Protein AF-A0A5P2X8R6-F1 (afdb_monomer_lite)

Organism: Streptomyces spectabilis (NCBI:txid68270)

Secondary structure (DSSP, 8-state):
-----S--HHHHHHHHHHHHHHHHHHHHHTS-HHHHHHHHHHHHHHHHHHHHHHHHHTSPP------------S---SSS--S-TTHHHHHHHHHHHHHHHHHHHH---HHHHHHHHHHHHHHHHHHHHHHHHTS-----

InterPro domains:
  IPR009282 Protein of unknown function DUF937 [PF06078] (16-58)
  IPR009282 Protein of unknown function DUF937 [PF06078] (81-131)

Radius of gyration: 18.7 Å; chains: 1; bounding box: 55×25×48 Å

Foldseek 3Di:
DDPPPDQDLLNLLDVLCDPVNLCVLCVLQVHDSVLSSLLSSLLSVLVPVLVVVVVVVVPDDPDDDDDPDDPPDPDDDPDDDDDCVPVVVSCVVSLQVSLVSSCVVSVGDSVSSSVVVVSSVVSSVVSVVVVVVPDPPPDD

Structure (mmCIF, 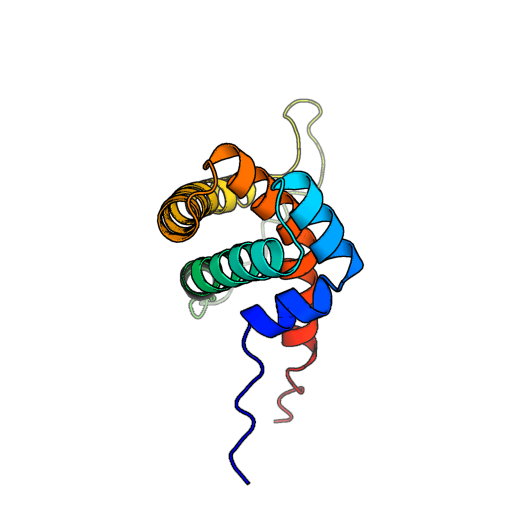N/CA/C/O backbone):
data_AF-A0A5P2X8R6-F1
#
_entry.id   AF-A0A5P2X8R6-F1
#
loop_
_atom_site.group_PDB
_atom_site.id
_atom_site.type_symbol
_atom_site.label_atom_id
_atom_site.label_alt_id
_atom_site.label_comp_id
_atom_site.label_asym_id
_atom_site.label_entity_id
_atom_site.label_seq_id
_atom_site.pdbx_PDB_ins_code
_atom_site.Cartn_x
_atom_site.Cartn_y
_atom_site.Cartn_z
_atom_site.occupancy
_atom_site.B_iso_or_equiv
_atom_site.auth_seq_id
_atom_site.auth_comp_id
_atom_site.auth_asym_id
_atom_site.auth_atom_id
_atom_site.pdbx_PDB_model_num
ATOM 1 N N . MET A 1 1 ? -17.698 -1.293 -28.930 1.00 37.09 1 MET A N 1
ATOM 2 C CA . MET A 1 1 ? -17.117 -1.912 -27.724 1.00 37.09 1 MET A CA 1
ATOM 3 C C . MET A 1 1 ? -15.879 -1.114 -27.382 1.00 37.09 1 MET A C 1
ATOM 5 O O . MET A 1 1 ? -15.005 -1.037 -28.230 1.00 37.09 1 MET A O 1
ATOM 9 N N . SER A 1 2 ? -15.868 -0.443 -26.236 1.00 36.34 2 SER A N 1
ATOM 10 C CA . SER A 1 2 ? -14.757 0.408 -25.802 1.00 36.34 2 SER A CA 1
ATOM 11 C C . SER A 1 2 ? -13.512 -0.434 -25.524 1.00 36.34 2 SER A C 1
ATOM 13 O O . SER A 1 2 ? -13.636 -1.483 -24.897 1.00 36.34 2 SER A O 1
ATOM 15 N N . ASP A 1 3 ? -12.351 0.028 -25.989 1.00 39.75 3 ASP A N 1
ATOM 16 C CA . ASP A 1 3 ? -11.029 -0.474 -25.616 1.00 39.75 3 ASP A CA 1
ATOM 17 C C . ASP A 1 3 ? -10.950 -0.721 -24.103 1.00 39.75 3 ASP A C 1
ATOM 19 O O . ASP A 1 3 ? -10.949 0.224 -23.306 1.00 39.75 3 ASP A O 1
ATOM 23 N N . THR A 1 4 ? -10.856 -1.988 -23.690 1.00 47.59 4 THR A N 1
ATOM 24 C CA . THR A 1 4 ? -10.338 -2.341 -22.365 1.00 47.59 4 THR A CA 1
ATOM 25 C C . THR A 1 4 ? -8.852 -2.013 -22.390 1.00 47.59 4 THR A C 1
ATOM 27 O O . THR A 1 4 ? -7.993 -2.815 -22.744 1.00 47.59 4 THR A O 1
ATOM 30 N N . SER A 1 5 ? -8.626 -0.732 -22.137 1.00 44.31 5 SER A N 1
ATOM 31 C CA . SER A 1 5 ? -7.373 -0.045 -21.891 1.00 44.31 5 SER A CA 1
ATOM 32 C C . SER A 1 5 ? -6.445 -0.921 -21.054 1.00 44.31 5 SER A C 1
ATOM 34 O O . SER A 1 5 ? -6.914 -1.579 -20.132 1.00 44.31 5 SER A O 1
ATOM 36 N N . SER A 1 6 ? -5.151 -0.920 -21.380 1.00 54.28 6 SER A N 1
ATOM 37 C CA . SER A 1 6 ? -4.068 -1.566 -20.630 1.00 54.28 6 SER A CA 1
ATOM 38 C C . SER A 1 6 ? -4.395 -1.708 -19.140 1.00 54.28 6 SER A C 1
ATOM 40 O O . SER A 1 6 ? -4.554 -0.682 -18.475 1.00 54.28 6 SER A O 1
ATOM 42 N N . GLU A 1 7 ? -4.505 -2.943 -18.633 1.00 67.00 7 GLU A N 1
ATOM 43 C CA . GLU A 1 7 ? -4.773 -3.214 -17.214 1.00 67.00 7 GLU A CA 1
ATOM 44 C C . GLU A 1 7 ? -3.889 -2.306 -16.348 1.00 67.00 7 GLU A C 1
ATOM 46 O O . GLU A 1 7 ? -2.663 -2.202 -16.539 1.00 67.00 7 GLU A O 1
ATOM 51 N N . SER A 1 8 ? -4.545 -1.535 -15.479 1.00 85.19 8 SER A N 1
AT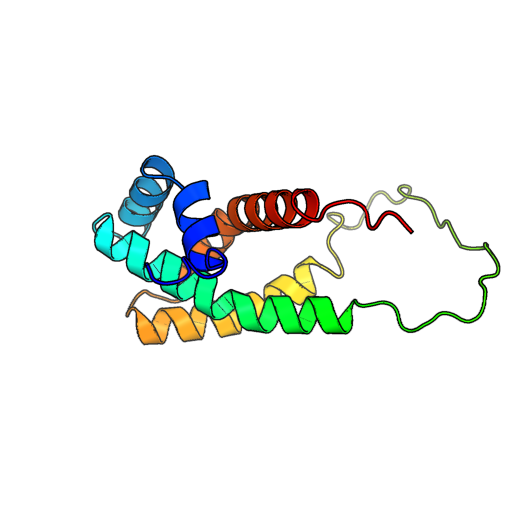OM 52 C CA . SER A 1 8 ? -3.856 -0.553 -14.656 1.00 85.19 8 SER A CA 1
ATOM 53 C C . SER A 1 8 ? -2.927 -1.285 -13.685 1.00 85.19 8 SER A C 1
ATOM 55 O O . SER A 1 8 ? -3.234 -2.378 -13.220 1.00 85.19 8 SER A O 1
ATOM 57 N N . PHE A 1 9 ? -1.778 -0.688 -13.361 1.00 88.12 9 PHE A N 1
ATOM 58 C CA . PHE A 1 9 ? -0.835 -1.295 -12.412 1.00 88.12 9 PHE A CA 1
ATOM 59 C C . PHE A 1 9 ? -1.488 -1.592 -11.050 1.00 88.12 9 PHE A C 1
ATOM 61 O O . PHE A 1 9 ? -1.137 -2.563 -10.393 1.00 88.12 9 PHE A O 1
ATOM 68 N N . GLU A 1 10 ? -2.453 -0.768 -10.641 1.00 91.44 10 GLU A N 1
ATOM 69 C CA . GLU A 1 10 ? -3.268 -0.990 -9.448 1.00 91.44 10 GLU A CA 1
ATOM 70 C C . GLU A 1 10 ? -4.095 -2.275 -9.539 1.00 91.44 10 GLU A C 1
ATOM 72 O O . GLU A 1 10 ? -4.100 -3.070 -8.603 1.00 91.44 10 GLU A O 1
ATOM 77 N N . GLU A 1 11 ? -4.760 -2.497 -10.668 1.00 92.00 11 GLU A N 1
ATOM 78 C CA . GLU A 1 11 ? -5.599 -3.672 -10.877 1.00 92.00 11 GLU A CA 1
ATOM 79 C C . GLU A 1 11 ? -4.768 -4.952 -10.951 1.00 92.00 11 GLU A C 1
ATOM 81 O O . GLU A 1 11 ? -5.111 -5.932 -10.297 1.00 92.00 11 GLU A O 1
ATOM 86 N N . ASP A 1 12 ? -3.612 -4.907 -11.623 1.00 92.75 12 ASP A N 1
ATOM 87 C CA . ASP A 1 12 ? -2.645 -6.009 -11.609 1.00 92.75 12 ASP A CA 1
ATOM 88 C C . ASP A 1 12 ? -2.225 -6.368 -10.167 1.00 92.75 12 ASP A C 1
ATOM 90 O O . ASP A 1 12 ? -2.130 -7.544 -9.820 1.00 92.75 12 ASP A O 1
ATOM 94 N N . VAL A 1 13 ? -1.990 -5.366 -9.307 1.00 93.75 13 VAL A N 1
ATOM 95 C CA . VAL A 1 13 ? -1.633 -5.578 -7.891 1.00 93.75 13 VAL A CA 1
ATOM 96 C C . VAL A 1 13 ? -2.792 -6.171 -7.098 1.00 93.75 13 VAL A C 1
ATOM 98 O O . VAL A 1 13 ? -2.567 -7.080 -6.302 1.00 93.75 13 VAL A O 1
ATOM 101 N N . LEU A 1 14 ? -4.021 -5.695 -7.303 1.00 95.06 14 LEU A N 1
ATOM 102 C CA . LEU A 1 14 ? -5.202 -6.235 -6.626 1.00 95.06 14 LEU A CA 1
ATOM 103 C C . LEU A 1 14 ? -5.484 -7.685 -7.039 1.00 95.06 14 LEU A C 1
ATOM 105 O O . LEU A 1 14 ? -5.812 -8.507 -6.186 1.00 95.06 14 LEU A O 1
ATOM 109 N N . VAL A 1 15 ? -5.318 -8.006 -8.324 1.00 94.88 15 VAL A N 1
ATOM 110 C CA . VAL A 1 15 ? -5.459 -9.371 -8.849 1.00 94.88 15 VAL A CA 1
ATOM 11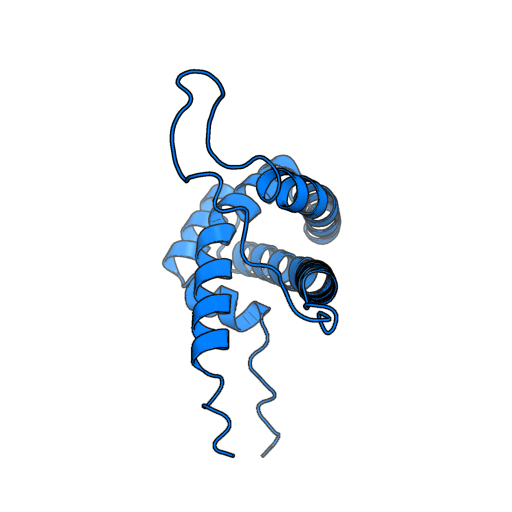1 C C . VAL A 1 15 ? -4.365 -10.284 -8.300 1.00 94.88 15 VAL A C 1
ATOM 113 O O . VAL A 1 15 ? -4.666 -11.403 -7.893 1.00 94.88 15 VAL A O 1
ATOM 116 N N . GLU A 1 16 ? -3.112 -9.821 -8.259 1.00 95.00 16 GLU A N 1
ATOM 117 C CA . GLU A 1 16 ? -1.995 -10.612 -7.729 1.00 95.00 16 GLU A CA 1
ATOM 118 C C . GLU A 1 16 ? -2.126 -10.874 -6.226 1.00 95.00 16 GLU A C 1
ATOM 120 O O . GLU A 1 16 ? -1.782 -11.957 -5.758 1.00 95.00 16 GLU A O 1
ATOM 125 N N . LEU A 1 17 ? -2.615 -9.887 -5.473 1.00 94.50 17 LEU A N 1
ATOM 126 C CA . LEU A 1 17 ? -2.833 -10.001 -4.034 1.00 94.50 17 LEU A CA 1
ATOM 127 C C . LEU A 1 17 ? -3.946 -11.009 -3.703 1.00 94.50 17 LEU A C 1
ATOM 129 O O . LEU A 1 17 ? -3.837 -11.747 -2.723 1.00 94.50 17 LEU A O 1
ATOM 133 N N . GLY A 1 18 ? -5.001 -11.031 -4.521 1.00 95.06 18 GLY A N 1
ATOM 134 C CA . GLY A 1 18 ? -6.152 -11.910 -4.345 1.00 95.06 18 GLY A CA 1
ATOM 135 C C . GLY A 1 18 ? -6.967 -11.630 -3.077 1.00 95.06 18 GLY A C 1
ATOM 136 O O . GLY A 1 18 ? -6.660 -10.744 -2.274 1.00 95.06 18 GLY A O 1
ATOM 137 N N . ASP A 1 19 ? -8.033 -12.408 -2.898 1.00 94.69 19 ASP A N 1
ATOM 138 C CA . ASP A 1 19 ? -8.973 -12.230 -1.784 1.00 94.69 19 ASP A CA 1
ATOM 139 C C . ASP A 1 19 ? -8.333 -12.560 -0.426 1.00 94.69 19 ASP A C 1
ATOM 141 O O . ASP A 1 19 ? -8.558 -11.847 0.552 1.00 94.69 19 ASP A O 1
ATOM 145 N N . ASP A 1 20 ? -7.470 -13.581 -0.375 1.00 95.25 20 ASP A N 1
ATOM 146 C CA . ASP A 1 20 ? -6.759 -13.980 0.845 1.00 95.25 20 ASP A CA 1
ATOM 147 C C . ASP A 1 20 ? -5.825 -12.866 1.344 1.00 95.25 20 ASP A C 1
ATOM 149 O O . ASP A 1 20 ? -5.851 -12.499 2.522 1.00 95.25 20 ASP A O 1
ATOM 153 N N . GLY A 1 21 ? -5.042 -12.267 0.438 1.00 94.56 21 GLY A N 1
ATOM 154 C CA . GLY A 1 21 ? -4.154 -11.156 0.774 1.00 94.56 21 GLY A CA 1
ATOM 155 C C . GLY A 1 21 ? -4.924 -9.892 1.165 1.00 94.56 21 GLY A C 1
ATOM 156 O O . GLY A 1 21 ? -4.537 -9.187 2.100 1.00 94.56 21 GLY A O 1
ATOM 157 N N . LEU A 1 22 ? -6.059 -9.620 0.511 1.00 96.69 22 LEU A N 1
ATOM 158 C CA . LEU A 1 22 ? -6.951 -8.525 0.904 1.00 96.69 22 LEU A CA 1
ATOM 159 C C . LEU A 1 22 ? -7.541 -8.739 2.303 1.00 96.69 22 LEU A C 1
ATOM 161 O O . LEU A 1 22 ? -7.617 -7.784 3.075 1.00 96.69 22 LEU A O 1
ATOM 165 N N . GLN A 1 23 ? -7.910 -9.970 2.661 1.00 96.69 23 GLN A N 1
ATOM 166 C CA . GLN A 1 23 ? -8.436 -10.303 3.985 1.00 96.69 23 GLN A CA 1
ATOM 167 C C . GLN A 1 23 ? -7.373 -10.172 5.089 1.00 96.69 23 GLN A C 1
ATOM 169 O O . GLN A 1 23 ? -7.672 -9.707 6.198 1.00 96.69 23 GLN A O 1
ATOM 174 N N . GLU A 1 24 ? -6.124 -10.539 4.803 1.00 95.75 24 GLU A N 1
ATOM 175 C CA . GLU A 1 24 ? -5.002 -10.334 5.724 1.00 95.75 24 GLU A CA 1
ATOM 176 C C . GLU A 1 24 ? -4.771 -8.839 5.986 1.00 95.75 24 GLU A C 1
ATOM 178 O O . GLU A 1 24 ? -4.696 -8.400 7.139 1.00 95.75 24 GLU A O 1
ATOM 183 N N . ILE A 1 25 ? -4.753 -8.031 4.923 1.00 95.88 25 ILE A N 1
ATOM 184 C CA . ILE A 1 25 ? -4.598 -6.577 5.029 1.00 95.88 25 ILE A CA 1
ATOM 185 C C . ILE A 1 25 ? -5.797 -5.944 5.747 1.00 95.88 25 ILE A C 1
ATOM 187 O O . ILE A 1 25 ? -5.602 -5.066 6.587 1.00 95.88 25 ILE A O 1
ATOM 191 N N . ALA A 1 26 ? -7.022 -6.408 5.492 1.00 95.75 26 ALA A N 1
ATOM 192 C CA . ALA A 1 26 ? -8.222 -5.959 6.201 1.00 95.75 26 ALA A CA 1
ATOM 193 C C . ALA A 1 26 ? -8.100 -6.187 7.714 1.00 95.75 26 ALA A C 1
ATOM 195 O O . ALA A 1 26 ? -8.330 -5.275 8.512 1.00 95.75 26 ALA A O 1
ATOM 196 N N . THR A 1 27 ? -7.625 -7.372 8.103 1.00 96.19 27 THR A N 1
ATOM 197 C CA . THR A 1 27 ? -7.375 -7.732 9.505 1.00 96.19 27 THR A CA 1
ATOM 198 C C . THR A 1 27 ? -6.308 -6.833 10.133 1.00 96.19 27 THR A C 1
ATOM 200 O O . THR A 1 27 ? -6.501 -6.327 11.238 1.00 96.19 27 THR A O 1
ATOM 203 N N . LEU A 1 28 ? -5.205 -6.578 9.421 1.00 94.06 28 LEU A N 1
ATOM 204 C CA . LEU A 1 28 ? -4.131 -5.687 9.872 1.00 94.06 28 LEU A CA 1
ATOM 205 C C . LEU A 1 28 ? -4.615 -4.241 10.071 1.00 94.06 28 LEU A C 1
ATOM 207 O O . LEU A 1 28 ? -4.198 -3.563 11.012 1.00 94.06 28 LEU A O 1
ATOM 211 N N . LEU A 1 29 ? -5.465 -3.764 9.165 1.00 92.44 29 LEU A N 1
ATOM 212 C CA . LEU A 1 29 ? -6.017 -2.413 9.175 1.00 92.44 29 LEU A CA 1
ATOM 213 C C . LEU A 1 29 ? -7.172 -2.244 10.172 1.00 92.44 29 LEU A C 1
ATOM 215 O O . LEU A 1 29 ? -7.509 -1.109 10.506 1.00 92.44 29 LEU A O 1
ATOM 219 N N . GLY A 1 30 ? -7.770 -3.341 10.647 1.00 93.62 30 GLY A N 1
ATOM 220 C CA . GLY A 1 30 ? -8.994 -3.306 11.448 1.00 93.62 30 GLY A CA 1
ATOM 221 C C . GLY A 1 30 ? -10.206 -2.824 10.644 1.00 93.62 30 GLY A C 1
ATOM 222 O O . GLY A 1 30 ? -11.040 -2.091 11.171 1.00 93.62 30 GLY A O 1
ATOM 223 N N . THR A 1 31 ? -10.274 -3.187 9.361 1.00 94.75 31 THR A N 1
ATOM 224 C CA . THR A 1 31 ? -11.328 -2.791 8.412 1.00 94.75 31 THR A CA 1
ATOM 225 C C . THR A 1 31 ? -11.865 -4.015 7.659 1.00 94.75 31 THR A C 1
ATOM 227 O O . THR A 1 31 ? -11.495 -5.145 7.975 1.00 94.75 31 THR A O 1
ATOM 230 N N . ASP A 1 32 ? -12.773 -3.812 6.708 1.00 95.31 32 ASP A N 1
ATOM 231 C CA . ASP A 1 32 ? -13.282 -4.859 5.822 1.00 95.31 32 ASP A CA 1
ATOM 232 C C . ASP A 1 32 ? -12.442 -4.973 4.535 1.00 95.31 32 ASP A C 1
ATOM 234 O O . ASP A 1 32 ? -11.484 -4.230 4.302 1.00 95.31 32 ASP A O 1
ATOM 238 N N . THR A 1 33 ? -12.770 -5.946 3.689 1.00 94.44 33 THR A N 1
ATOM 239 C CA . THR A 1 33 ? -12.067 -6.172 2.418 1.00 94.44 33 THR A CA 1
ATOM 240 C C . THR A 1 33 ? -12.177 -4.985 1.462 1.00 94.44 33 THR A C 1
ATOM 242 O O . THR A 1 33 ? -11.241 -4.732 0.704 1.00 94.44 33 THR A O 1
ATOM 245 N N . ASP A 1 34 ? -13.268 -4.218 1.522 1.00 95.12 34 ASP A N 1
ATOM 246 C CA . ASP A 1 34 ? -13.465 -3.028 0.690 1.00 95.12 34 ASP A CA 1
ATOM 247 C C . ASP A 1 34 ? -12.560 -1.873 1.147 1.00 95.12 34 ASP A C 1
ATOM 249 O O . ASP A 1 34 ? -11.900 -1.222 0.329 1.00 95.12 34 ASP A O 1
ATOM 253 N N . GLY A 1 35 ? -12.440 -1.666 2.460 1.00 92.06 35 GLY A N 1
ATOM 254 C CA . GLY A 1 35 ? -11.486 -0.740 3.063 1.00 92.06 35 GLY A CA 1
ATOM 255 C C . GLY A 1 35 ? -10.037 -1.121 2.753 1.00 92.06 35 GLY A C 1
ATOM 256 O O . GLY A 1 35 ? -9.242 -0.262 2.361 1.00 92.06 35 GLY A O 1
ATOM 257 N N . ALA A 1 36 ? -9.697 -2.410 2.840 1.00 95.75 36 ALA A N 1
ATOM 258 C CA . ALA A 1 36 ? -8.376 -2.915 2.467 1.00 95.75 36 ALA A CA 1
ATOM 259 C C . ALA A 1 36 ? -8.075 -2.689 0.982 1.00 95.75 36 ALA A C 1
ATOM 261 O O . ALA A 1 36 ? -7.015 -2.154 0.649 1.00 95.75 36 ALA A O 1
ATOM 262 N N . ARG A 1 37 ? -9.025 -3.012 0.095 1.00 95.38 37 ARG A N 1
ATOM 263 C CA . ARG A 1 37 ? -8.915 -2.775 -1.350 1.00 95.38 37 ARG A CA 1
ATOM 264 C C . ARG A 1 37 ? -8.679 -1.296 -1.653 1.00 95.38 37 ARG A C 1
ATOM 266 O O . ARG A 1 37 ? -7.800 -0.980 -2.449 1.00 95.38 37 ARG A O 1
ATOM 273 N N . SER A 1 38 ? -9.387 -0.391 -0.976 1.00 94.31 38 SER A N 1
ATOM 274 C CA . SER A 1 38 ? -9.199 1.059 -1.117 1.00 94.31 38 SER A CA 1
ATOM 275 C C . SER A 1 38 ? -7.791 1.521 -0.706 1.00 94.31 38 SER A C 1
ATOM 277 O O . SER A 1 38 ? -7.144 2.292 -1.424 1.00 94.31 38 SER A O 1
ATOM 279 N N . VAL A 1 39 ? -7.269 1.019 0.421 1.00 95.19 39 VAL A N 1
ATOM 280 C CA . VAL A 1 39 ? -5.913 1.347 0.898 1.00 95.19 39 VAL A CA 1
ATOM 281 C C . VAL A 1 39 ? -4.844 0.792 -0.042 1.00 95.19 39 VAL A C 1
ATOM 283 O O . VAL A 1 39 ? -3.912 1.522 -0.396 1.00 95.19 39 VAL A O 1
ATOM 286 N N . VAL A 1 40 ? -4.973 -0.465 -0.475 1.00 95.12 40 VAL A N 1
ATOM 287 C CA . VAL A 1 40 ? -4.037 -1.108 -1.411 1.00 95.12 40 VAL A CA 1
ATOM 288 C C . VAL A 1 40 ? -4.045 -0.386 -2.753 1.00 95.12 40 VAL A C 1
ATOM 290 O O . VAL A 1 40 ? -2.977 -0.020 -3.244 1.00 95.12 40 VAL A O 1
ATOM 293 N N . GLY A 1 41 ? -5.226 -0.091 -3.298 1.00 93.50 41 GLY A N 1
ATOM 294 C CA . GLY A 1 41 ? -5.366 0.619 -4.565 1.00 93.50 41 GLY A CA 1
ATOM 295 C C . GLY A 1 41 ? -4.751 2.017 -4.524 1.00 93.50 41 GLY A C 1
ATOM 296 O O . GLY A 1 41 ? -3.884 2.367 -5.329 1.00 93.50 41 GLY A O 1
ATOM 297 N N . THR A 1 42 ? -5.055 2.774 -3.464 1.00 93.56 42 THR A N 1
ATOM 298 C CA . THR A 1 42 ? -4.434 4.083 -3.211 1.00 93.56 42 THR A CA 1
ATOM 299 C C . THR A 1 42 ? -2.911 3.980 -3.091 1.00 93.56 42 THR A C 1
ATOM 301 O O . THR A 1 42 ? -2.192 4.856 -3.582 1.00 93.56 42 THR A O 1
ATOM 304 N N . THR A 1 43 ? -2.401 2.923 -2.455 1.00 91.25 43 THR A N 1
ATOM 305 C CA . THR A 1 43 ? -0.961 2.679 -2.294 1.00 91.25 43 THR A CA 1
ATOM 306 C C . THR A 1 43 ? -0.295 2.371 -3.633 1.00 91.25 43 THR A C 1
ATOM 308 O O . THR A 1 43 ? 0.687 3.027 -3.975 1.00 91.25 43 THR A O 1
ATOM 311 N N . ALA A 1 44 ? -0.850 1.453 -4.428 1.00 91.75 44 ALA A N 1
ATOM 312 C CA . ALA A 1 44 ? -0.335 1.086 -5.747 1.00 91.75 44 ALA A CA 1
ATOM 313 C C . ALA A 1 44 ? -0.354 2.275 -6.722 1.00 91.75 44 ALA A C 1
ATOM 315 O O . ALA A 1 44 ? 0.649 2.563 -7.378 1.00 91.75 44 ALA A O 1
ATOM 316 N N . SER A 1 45 ? -1.454 3.033 -6.747 1.00 90.31 45 SER A N 1
ATOM 317 C CA . SER A 1 45 ? -1.577 4.268 -7.524 1.00 90.31 45 SER A CA 1
ATOM 318 C C . SER A 1 45 ? -0.511 5.296 -7.123 1.00 90.31 45 SER A C 1
ATOM 320 O O . SER A 1 45 ? 0.188 5.843 -7.977 1.00 90.31 45 SER A O 1
ATOM 322 N N . THR A 1 46 ? -0.296 5.493 -5.818 1.00 90.12 46 THR A N 1
ATOM 323 C CA . THR A 1 46 ? 0.708 6.440 -5.300 1.00 90.12 46 THR A CA 1
ATOM 324 C C . THR A 1 46 ? 2.148 5.967 -5.548 1.00 90.12 46 THR A C 1
ATOM 326 O O . THR A 1 46 ? 3.030 6.803 -5.723 1.00 90.12 46 THR A O 1
ATOM 329 N N . LEU A 1 47 ? 2.397 4.653 -5.602 1.00 86.81 47 LEU A N 1
ATOM 330 C CA . LEU A 1 47 ? 3.701 4.068 -5.946 1.00 86.81 47 LEU A CA 1
ATOM 331 C C . LEU A 1 47 ? 4.011 4.126 -7.445 1.00 86.81 47 LEU A C 1
ATOM 333 O O . LEU A 1 47 ? 5.181 4.161 -7.817 1.00 86.81 47 LEU A O 1
ATOM 337 N N . SER A 1 48 ? 2.996 4.148 -8.309 1.00 84.38 48 SER A N 1
ATOM 338 C CA . SER A 1 48 ? 3.193 4.061 -9.760 1.00 84.38 48 SER A CA 1
ATOM 339 C C . SER A 1 48 ? 4.081 5.180 -10.323 1.00 84.38 48 SER A C 1
ATOM 341 O O . SER A 1 48 ? 4.986 4.902 -11.106 1.00 84.38 48 SER A O 1
ATOM 343 N N . ALA A 1 49 ? 3.876 6.424 -9.882 1.00 82.38 49 ALA A N 1
ATOM 344 C CA . ALA A 1 49 ? 4.662 7.579 -10.310 1.00 82.38 49 ALA A CA 1
ATOM 345 C C . ALA A 1 49 ? 6.137 7.520 -9.857 1.00 82.38 49 ALA A C 1
ATOM 347 O O . ALA A 1 49 ? 7.008 7.580 -10.725 1.00 82.38 49 ALA A O 1
ATOM 348 N N . PRO A 1 50 ? 6.465 7.347 -8.557 1.00 81.88 50 PRO A N 1
ATOM 349 C CA . PRO A 1 50 ? 7.861 7.265 -8.132 1.00 81.88 50 PRO A CA 1
ATOM 350 C C . PRO A 1 50 ? 8.578 6.027 -8.687 1.00 81.88 50 PRO A C 1
ATOM 352 O O . PRO A 1 50 ? 9.770 6.096 -8.958 1.00 81.88 50 PRO A O 1
ATOM 355 N N . LEU A 1 51 ? 7.877 4.910 -8.919 1.00 78.81 51 LEU A N 1
ATOM 356 C CA . LEU A 1 51 ? 8.469 3.744 -9.586 1.00 78.81 51 LEU A CA 1
ATOM 357 C C . LEU A 1 51 ? 8.831 4.033 -11.049 1.00 78.81 51 LEU A C 1
ATOM 359 O O . LEU A 1 51 ? 9.870 3.577 -11.516 1.00 78.81 51 LEU A O 1
ATOM 363 N N . GLN A 1 52 ? 8.003 4.791 -11.773 1.00 76.56 52 GLN A N 1
ATOM 364 C CA . GLN A 1 52 ? 8.312 5.221 -13.142 1.00 76.56 52 GLN A CA 1
ATOM 365 C C . GLN A 1 52 ? 9.480 6.210 -13.180 1.00 76.56 52 GLN A C 1
ATOM 367 O O . GLN A 1 52 ? 10.328 6.107 -14.062 1.00 76.56 52 GLN A O 1
ATOM 372 N N . GLU A 1 53 ? 9.544 7.136 -12.222 1.00 77.62 53 GLU A N 1
ATOM 373 C CA . GLU A 1 53 ? 10.650 8.090 -12.089 1.00 77.62 53 GLU A CA 1
ATOM 374 C C . GLU A 1 53 ? 11.975 7.372 -11.796 1.00 77.62 53 GLU A C 1
ATOM 376 O O . GLU A 1 53 ? 12.969 7.610 -12.479 1.00 77.62 53 GLU A O 1
ATOM 381 N N . GLU A 1 54 ? 11.974 6.419 -10.861 1.00 73.75 54 GLU A N 1
ATOM 382 C CA . GLU A 1 54 ? 13.138 5.577 -10.565 1.00 73.75 54 GLU A CA 1
ATOM 383 C C . GLU A 1 54 ? 13.534 4.696 -11.757 1.00 73.75 54 GLU A C 1
ATOM 385 O O . GLU A 1 54 ? 14.718 4.582 -12.071 1.00 73.75 54 GLU A O 1
ATOM 390 N N . ALA A 1 55 ? 12.569 4.107 -12.469 1.00 69.75 55 ALA A N 1
ATOM 391 C CA . ALA A 1 55 ? 12.847 3.328 -13.675 1.00 69.75 55 ALA A CA 1
ATOM 392 C C . ALA A 1 55 ? 13.443 4.194 -14.799 1.00 69.75 55 ALA A C 1
ATOM 394 O O . ALA A 1 55 ? 14.353 3.750 -15.498 1.00 69.75 55 ALA A O 1
ATOM 395 N N . ALA A 1 56 ? 12.972 5.435 -14.958 1.00 69.00 56 ALA A N 1
ATOM 396 C CA . ALA A 1 56 ? 13.520 6.391 -15.916 1.00 69.00 56 ALA A CA 1
ATOM 397 C C . ALA A 1 56 ? 14.927 6.869 -15.516 1.00 69.00 56 ALA A C 1
ATOM 399 O O . ALA A 1 56 ? 15.784 7.021 -16.382 1.00 69.00 56 ALA A O 1
ATOM 400 N N . ALA A 1 57 ? 15.190 7.049 -14.218 1.00 69.44 57 ALA A N 1
ATOM 401 C CA . ALA A 1 57 ? 16.515 7.384 -13.693 1.00 69.44 57 ALA A CA 1
ATOM 402 C C . ALA A 1 57 ? 17.525 6.229 -13.833 1.00 69.44 57 ALA A C 1
ATOM 404 O O . ALA A 1 57 ? 18.726 6.464 -13.949 1.00 69.44 57 ALA A O 1
ATOM 405 N N . GLN A 1 58 ? 17.039 4.985 -13.842 1.00 59.94 58 GLN A N 1
ATOM 406 C CA . GLN A 1 58 ? 17.834 3.768 -14.039 1.00 59.94 58 GLN A CA 1
ATOM 407 C C . GLN A 1 58 ? 17.935 3.336 -15.511 1.00 59.94 58 GLN A C 1
ATOM 409 O O . GLN A 1 58 ? 18.650 2.378 -15.815 1.00 59.94 58 GLN A O 1
ATOM 414 N N . ALA A 1 59 ? 17.254 4.024 -16.436 1.00 51.94 59 ALA A N 1
ATOM 415 C CA . ALA A 1 59 ? 17.412 3.777 -17.862 1.00 51.94 59 ALA A CA 1
ATOM 416 C C . ALA A 1 59 ? 18.864 4.101 -18.261 1.00 51.94 59 ALA A C 1
ATOM 418 O O . ALA A 1 59 ? 19.333 5.213 -18.002 1.00 51.94 59 ALA A O 1
ATOM 419 N N . PRO A 1 60 ? 19.607 3.155 -18.867 1.00 46.97 60 PRO A N 1
ATOM 420 C CA . PRO A 1 60 ? 20.992 3.405 -19.222 1.00 46.97 60 PRO A CA 1
ATOM 421 C C . PRO A 1 60 ? 21.048 4.565 -20.220 1.00 46.97 60 PRO A C 1
ATOM 423 O O . PRO A 1 60 ? 20.439 4.508 -21.290 1.00 46.97 60 PRO A O 1
ATOM 426 N N . ALA A 1 61 ? 21.806 5.614 -19.889 1.00 50.31 61 ALA A N 1
ATOM 427 C CA . ALA A 1 61 ? 22.323 6.514 -20.912 1.00 50.31 61 ALA A CA 1
ATOM 428 C C . ALA A 1 61 ? 23.056 5.660 -21.966 1.00 50.31 61 ALA A C 1
ATOM 430 O O . ALA A 1 61 ? 23.667 4.656 -21.584 1.00 50.31 61 ALA A O 1
ATOM 431 N N . PRO A 1 62 ? 23.015 6.006 -23.268 1.00 42.88 62 PRO A N 1
ATOM 432 C CA . PRO A 1 62 ? 23.807 5.293 -24.261 1.00 42.88 62 PRO A CA 1
ATOM 433 C C . PRO A 1 62 ? 25.272 5.333 -23.819 1.00 42.88 62 PRO A C 1
ATOM 435 O O . PRO A 1 62 ? 25.897 6.393 -23.791 1.00 42.88 62 PRO A O 1
ATOM 438 N N . ALA A 1 63 ? 25.787 4.183 -23.390 1.00 48.59 63 ALA A N 1
ATOM 439 C CA . ALA A 1 63 ? 27.167 4.047 -22.975 1.00 48.59 63 ALA A CA 1
ATOM 440 C C . ALA A 1 63 ? 28.060 4.198 -24.216 1.00 48.59 63 ALA A C 1
ATOM 442 O O . ALA A 1 63 ? 27.832 3.488 -25.198 1.00 48.59 63 ALA A O 1
ATOM 443 N N . PRO A 1 64 ? 29.082 5.068 -24.209 1.00 47.38 64 PRO A N 1
ATOM 444 C CA . PRO A 1 64 ? 30.277 4.783 -24.985 1.00 47.38 64 PRO A CA 1
ATOM 445 C C . PRO A 1 64 ? 30.990 3.573 -24.346 1.00 47.38 64 PRO A C 1
ATOM 447 O O . PRO A 1 64 ? 30.965 3.410 -23.126 1.00 47.38 64 PRO A O 1
ATOM 450 N N . ASP A 1 65 ? 31.548 2.707 -25.191 1.00 43.50 65 ASP A N 1
ATOM 451 C CA . ASP A 1 65 ? 32.045 1.347 -24.919 1.00 43.50 65 ASP A CA 1
ATOM 452 C C . ASP A 1 65 ? 32.773 1.099 -23.571 1.00 43.50 65 ASP A C 1
ATOM 454 O O . ASP A 1 65 ? 33.530 1.951 -23.096 1.00 43.50 65 ASP A O 1
ATOM 458 N N . PRO A 1 66 ? 32.642 -0.104 -22.966 1.00 53.09 66 PRO A N 1
ATOM 459 C CA . PRO A 1 66 ? 33.288 -0.435 -21.698 1.00 53.09 66 PRO A CA 1
ATOM 460 C C . PRO A 1 66 ? 34.707 -1.001 -21.893 1.00 53.09 66 PRO A C 1
ATOM 462 O O . PRO A 1 66 ? 34.907 -1.875 -22.739 1.00 53.09 66 PRO A O 1
ATOM 465 N N . PRO A 1 67 ? 35.677 -0.696 -21.012 1.00 48.34 67 PRO A N 1
ATOM 466 C CA . PRO A 1 67 ? 36.671 -1.682 -20.639 1.00 48.34 67 PRO A CA 1
ATOM 467 C C . PRO A 1 67 ? 36.115 -2.514 -19.476 1.00 48.34 67 PRO A C 1
ATOM 469 O O . PRO A 1 67 ? 35.893 -2.032 -18.365 1.00 48.34 67 PRO A O 1
ATOM 472 N N . LEU A 1 68 ? 35.876 -3.794 -19.753 1.00 55.34 68 LEU A N 1
ATOM 473 C CA . LEU A 1 68 ? 35.558 -4.829 -18.773 1.00 55.34 68 LEU A CA 1
ATOM 474 C C . LEU A 1 68 ? 36.709 -4.988 -17.765 1.00 55.34 68 LEU A C 1
ATOM 476 O O . LEU A 1 68 ? 37.605 -5.795 -17.988 1.00 55.34 68 LEU A O 1
ATOM 480 N N . GLN A 1 69 ? 36.691 -4.253 -16.653 1.00 53.16 69 GLN A N 1
ATOM 481 C CA . GLN A 1 69 ? 37.583 -4.477 -15.508 1.00 53.16 69 GLN A CA 1
ATOM 482 C C . GLN A 1 69 ? 36.938 -3.924 -14.233 1.00 53.16 69 GLN A C 1
ATOM 484 O O . GLN A 1 69 ? 37.063 -2.751 -13.902 1.00 53.16 69 GLN A O 1
ATOM 489 N N . GLY A 1 70 ? 36.211 -4.784 -13.517 1.00 47.31 70 GLY A N 1
ATOM 490 C CA . GLY A 1 70 ? 35.597 -4.392 -12.248 1.00 47.31 70 GLY A CA 1
ATOM 491 C C . GLY A 1 70 ? 34.564 -5.352 -11.675 1.00 47.31 70 GLY A C 1
ATOM 492 O O . GLY A 1 70 ? 33.691 -4.915 -10.935 1.00 47.31 70 GLY A O 1
ATOM 493 N N . VAL A 1 71 ? 34.644 -6.653 -11.976 1.00 44.44 71 VAL A N 1
ATOM 494 C CA . VAL A 1 71 ? 33.969 -7.683 -11.173 1.00 44.44 71 VAL A CA 1
ATOM 495 C C . VAL A 1 71 ? 34.680 -7.813 -9.823 1.00 44.44 71 VAL A C 1
ATOM 497 O O . VAL A 1 71 ? 35.374 -8.787 -9.549 1.00 44.44 71 VAL A O 1
ATOM 500 N N . ALA A 1 72 ? 34.496 -6.819 -8.954 1.00 49.28 72 ALA A N 1
ATOM 501 C CA . ALA A 1 72 ? 34.671 -6.990 -7.518 1.00 49.28 72 ALA A CA 1
ATOM 502 C C . ALA A 1 72 ? 33.474 -7.792 -6.981 1.00 49.28 72 ALA A C 1
ATOM 504 O O . ALA A 1 72 ? 32.517 -7.264 -6.428 1.00 49.28 72 ALA A O 1
ATOM 505 N N . THR A 1 73 ? 33.522 -9.091 -7.271 1.00 48.31 73 THR A N 1
ATOM 506 C CA . THR A 1 73 ? 33.199 -10.196 -6.365 1.00 48.31 73 THR A CA 1
ATOM 507 C C . THR A 1 73 ? 32.075 -9.982 -5.347 1.00 48.31 73 THR A C 1
ATOM 509 O O . THR A 1 73 ? 32.262 -9.474 -4.241 1.00 48.31 73 THR A O 1
ATOM 512 N N . LEU A 1 74 ? 30.944 -10.575 -5.715 1.00 51.38 74 LEU A N 1
ATOM 513 C CA . LEU A 1 74 ? 29.926 -11.241 -4.903 1.00 51.38 74 LEU A CA 1
ATOM 514 C C . LEU A 1 74 ? 30.487 -12.147 -3.769 1.00 51.38 74 LEU A C 1
ATOM 516 O O . LEU A 1 74 ? 30.243 -13.346 -3.747 1.00 51.38 74 LEU A O 1
ATOM 520 N N . GLY A 1 75 ? 31.201 -11.612 -2.780 1.00 47.50 75 GLY A N 1
ATOM 521 C CA . GLY A 1 75 ? 31.476 -12.343 -1.535 1.00 47.50 75 GLY A CA 1
ATOM 522 C C . GLY A 1 75 ? 32.910 -12.241 -1.036 1.00 47.50 75 GLY A C 1
ATOM 523 O O . GLY A 1 75 ? 33.854 -12.620 -1.721 1.00 47.50 75 GLY A O 1
ATOM 524 N N . GLY A 1 76 ? 33.051 -11.774 0.205 1.00 50.53 76 GLY A N 1
ATOM 525 C CA . GLY A 1 76 ? 34.315 -11.798 0.939 1.00 50.53 76 GLY A CA 1
ATOM 526 C C . GLY A 1 76 ? 34.454 -10.655 1.941 1.00 50.53 76 GLY A C 1
ATOM 527 O O . GLY A 1 76 ? 35.259 -9.759 1.731 1.00 50.53 76 GLY A O 1
ATOM 528 N N . GLY A 1 77 ? 33.683 -10.680 3.033 1.00 41.94 77 GLY A N 1
ATOM 529 C CA . GLY A 1 77 ? 33.844 -9.732 4.141 1.00 41.94 77 GLY A CA 1
ATOM 530 C C . GLY A 1 77 ? 32.921 -10.037 5.320 1.00 41.94 77 GLY A C 1
ATOM 531 O O . GLY A 1 77 ? 31.807 -9.527 5.396 1.00 41.94 77 GLY A O 1
ATOM 532 N N . LEU A 1 78 ? 33.375 -10.890 6.240 1.00 54.53 78 LEU A N 1
ATOM 533 C CA . LEU A 1 78 ? 32.722 -11.194 7.519 1.00 54.53 78 LEU A CA 1
ATOM 534 C C . LEU A 1 78 ? 32.722 -9.962 8.446 1.00 54.53 78 LEU A C 1
ATOM 536 O O . LEU A 1 78 ? 33.59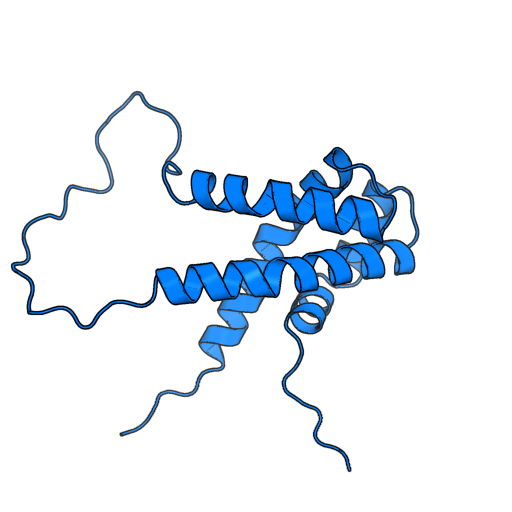0 -9.836 9.306 1.00 54.53 78 LEU A O 1
ATOM 540 N N . GLY A 1 79 ? 31.739 -9.066 8.293 1.00 51.59 79 GLY A N 1
ATOM 541 C CA . GLY A 1 79 ? 31.472 -8.039 9.311 1.00 51.59 79 GLY A CA 1
ATOM 542 C C . GLY A 1 79 ? 30.829 -6.734 8.842 1.00 51.59 79 GLY A C 1
ATOM 543 O O . GLY A 1 79 ? 31.381 -5.673 9.112 1.00 51.59 79 GLY A O 1
ATOM 544 N N . GLY A 1 80 ? 29.661 -6.775 8.191 1.00 47.44 80 GLY A N 1
ATOM 545 C CA . GLY A 1 80 ? 28.934 -5.541 7.856 1.00 47.44 80 GLY A CA 1
ATOM 546 C C . GLY A 1 80 ? 27.545 -5.741 7.248 1.00 47.44 80 GLY A C 1
ATOM 547 O O . GLY A 1 80 ? 27.306 -5.286 6.143 1.00 47.44 80 GLY A O 1
ATOM 548 N N . LEU A 1 81 ? 26.672 -6.472 7.950 1.00 50.75 81 LEU A N 1
ATOM 549 C CA . LEU A 1 81 ? 25.203 -6.493 7.821 1.00 50.75 81 LEU A CA 1
ATOM 550 C C . LEU A 1 81 ? 24.585 -6.307 6.404 1.00 50.75 81 LEU A C 1
ATOM 552 O O . LEU A 1 81 ? 24.284 -5.201 5.969 1.00 50.75 81 LEU A O 1
ATOM 556 N N . LEU A 1 82 ? 24.243 -7.436 5.772 1.00 52.75 82 LEU A N 1
ATOM 557 C CA . LEU A 1 82 ? 23.060 -7.583 4.905 1.00 52.75 82 LEU A CA 1
ATOM 558 C C . LEU A 1 82 ? 22.973 -6.659 3.671 1.00 52.75 82 LEU A C 1
ATOM 560 O O . LEU A 1 82 ? 22.142 -5.764 3.624 1.00 52.75 82 LEU A O 1
ATOM 564 N N . GLY A 1 83 ? 23.781 -6.931 2.641 1.00 50.25 83 GLY A N 1
ATOM 565 C CA . GLY A 1 83 ? 23.395 -6.956 1.211 1.00 50.25 83 GLY A CA 1
ATOM 566 C C . GLY A 1 83 ? 22.345 -5.987 0.621 1.00 50.25 83 GLY A C 1
ATOM 567 O O . GLY A 1 83 ? 21.697 -6.367 -0.348 1.00 50.25 83 GLY A O 1
ATOM 568 N N . GLY A 1 84 ? 22.155 -4.772 1.147 1.00 53.31 84 GLY A N 1
ATOM 569 C CA . GLY A 1 84 ? 21.029 -3.893 0.787 1.00 53.31 84 GLY A CA 1
ATOM 570 C C . GLY A 1 84 ? 21.342 -2.393 0.775 1.00 53.31 84 GLY A C 1
ATOM 571 O O . GLY A 1 84 ? 20.438 -1.581 0.921 1.00 53.31 84 GLY A O 1
ATOM 572 N N . GLY A 1 85 ? 22.605 -1.989 0.616 1.00 55.69 85 GLY A N 1
ATOM 573 C CA . GLY A 1 85 ? 23.051 -0.611 0.887 1.00 55.69 85 GLY A CA 1
ATOM 574 C C . GLY A 1 85 ? 22.528 0.506 -0.032 1.00 55.69 85 GLY A C 1
ATOM 575 O O . GLY A 1 85 ? 22.499 1.653 0.402 1.00 55.69 85 GLY A O 1
ATOM 576 N N . MET A 1 86 ? 22.091 0.221 -1.266 1.00 56.97 86 MET A N 1
ATOM 577 C CA . MET A 1 86 ? 21.550 1.261 -2.169 1.00 56.97 86 MET A CA 1
ATOM 578 C C . MET A 1 86 ? 20.053 1.101 -2.455 1.00 56.97 86 MET A C 1
ATOM 580 O O . MET A 1 86 ? 19.307 2.070 -2.334 1.00 56.97 86 MET A O 1
ATOM 584 N N . MET A 1 87 ? 19.577 -0.119 -2.720 1.00 54.47 87 MET A N 1
ATOM 585 C CA . MET A 1 87 ? 18.149 -0.364 -2.975 1.00 54.47 87 MET A CA 1
ATOM 586 C C . MET A 1 87 ? 17.270 -0.170 -1.731 1.00 54.47 87 MET A C 1
ATOM 588 O O . MET A 1 87 ? 16.190 0.404 -1.841 1.00 54.47 87 MET A O 1
ATOM 592 N N . ALA A 1 88 ? 17.734 -0.539 -0.529 1.00 60.12 88 ALA A N 1
ATOM 593 C CA . ALA A 1 88 ? 16.976 -0.251 0.692 1.00 60.12 88 ALA A CA 1
ATOM 594 C C . ALA A 1 88 ? 16.902 1.261 0.981 1.00 60.12 88 ALA A C 1
ATOM 596 O O . ALA A 1 88 ? 15.906 1.737 1.520 1.00 60.12 88 ALA A O 1
ATOM 597 N N . GLY A 1 89 ? 17.923 2.030 0.582 1.00 60.34 89 GLY A N 1
ATOM 598 C CA . GLY A 1 89 ? 17.940 3.489 0.710 1.00 60.34 89 GLY A CA 1
ATOM 599 C C . GLY A 1 89 ? 16.923 4.181 -0.202 1.00 60.34 89 GLY A C 1
ATOM 600 O O . GLY A 1 89 ? 16.202 5.070 0.254 1.00 60.34 89 GLY A O 1
ATOM 601 N N . VAL A 1 90 ? 16.816 3.748 -1.463 1.00 65.44 90 VAL A N 1
ATOM 602 C CA . VAL A 1 90 ? 15.812 4.258 -2.416 1.00 65.44 90 VAL A CA 1
ATOM 603 C C . VAL A 1 90 ? 14.402 3.882 -1.964 1.00 65.44 90 VAL A C 1
ATOM 605 O O . VAL A 1 90 ? 13.538 4.754 -1.858 1.00 65.44 90 VAL A O 1
ATOM 608 N N . LEU A 1 91 ? 14.182 2.619 -1.581 1.00 63.31 91 LEU A N 1
ATOM 609 C CA . LEU A 1 91 ? 12.889 2.172 -1.060 1.00 63.31 91 LEU A CA 1
ATOM 610 C C . LEU A 1 91 ? 12.486 2.948 0.198 1.00 63.31 91 LEU A C 1
ATOM 612 O O . LEU A 1 91 ? 11.355 3.414 0.281 1.00 63.31 91 LEU A O 1
ATOM 616 N N . ALA A 1 92 ? 13.404 3.185 1.139 1.00 67.31 92 ALA A N 1
ATOM 617 C CA . ALA A 1 92 ? 13.122 3.994 2.325 1.00 67.31 92 ALA A CA 1
ATOM 618 C C . ALA A 1 92 ? 12.809 5.467 1.986 1.00 67.31 92 ALA A C 1
ATOM 620 O O . ALA A 1 92 ? 11.945 6.080 2.622 1.00 67.31 92 ALA A O 1
ATOM 621 N N . LYS A 1 93 ? 13.477 6.039 0.972 1.00 69.88 93 LYS A N 1
ATOM 622 C CA . LYS A 1 93 ? 13.244 7.414 0.500 1.00 69.88 93 LYS A CA 1
ATOM 623 C C . LYS A 1 93 ? 11.865 7.573 -0.145 1.00 69.88 93 LYS A C 1
ATOM 625 O O . LYS A 1 93 ? 11.240 8.612 0.055 1.00 69.88 93 LYS A O 1
ATOM 630 N N . VAL A 1 94 ? 11.385 6.558 -0.865 1.00 74.50 94 VAL A N 1
ATOM 631 C CA . VAL A 1 94 ? 10.076 6.563 -1.543 1.00 74.50 94 VAL A CA 1
ATOM 632 C C . VAL A 1 94 ? 8.942 6.137 -0.602 1.00 74.50 94 VAL A C 1
ATOM 634 O O . VAL A 1 94 ? 7.862 6.727 -0.626 1.00 74.50 94 VAL A O 1
ATOM 637 N N . ALA A 1 95 ? 9.185 5.177 0.292 1.00 75.19 95 ALA A N 1
ATOM 638 C CA . ALA A 1 95 ? 8.162 4.619 1.176 1.00 75.19 95 ALA A CA 1
ATOM 639 C C . ALA A 1 95 ? 7.569 5.662 2.129 1.00 75.19 95 ALA A C 1
ATOM 641 O O . ALA A 1 95 ? 6.362 5.677 2.349 1.00 75.19 95 ALA A O 1
ATOM 642 N N . LYS A 1 96 ? 8.379 6.576 2.678 1.00 83.88 96 LYS A N 1
ATOM 643 C CA . LYS A 1 96 ? 7.892 7.580 3.639 1.00 83.88 96 LYS A CA 1
ATOM 644 C C . LYS A 1 96 ? 6.941 8.624 3.012 1.00 83.88 96 LYS A C 1
ATOM 646 O O . LYS A 1 96 ? 5.874 8.858 3.594 1.00 83.88 96 LYS A O 1
ATOM 651 N N . PRO A 1 97 ? 7.258 9.247 1.858 1.00 84.75 97 PRO A N 1
ATOM 652 C CA . PRO A 1 97 ? 6.317 10.094 1.122 1.00 84.75 97 PRO A CA 1
ATOM 653 C C . PRO A 1 97 ? 5.023 9.369 0.755 1.00 84.75 97 PRO A C 1
ATOM 655 O O . PRO A 1 97 ? 3.939 9.911 0.974 1.00 84.75 97 PRO A O 1
ATOM 658 N N . VAL A 1 98 ? 5.130 8.128 0.271 1.00 86.06 98 VAL A N 1
ATOM 659 C CA . VAL A 1 98 ? 3.973 7.312 -0.110 1.00 86.06 98 VAL A CA 1
ATOM 660 C C . VAL A 1 98 ? 3.108 7.000 1.108 1.00 86.06 98 VAL A C 1
ATOM 662 O O . VAL A 1 98 ? 1.916 7.292 1.092 1.00 86.06 98 VAL A O 1
ATOM 665 N N . ALA A 1 99 ? 3.698 6.515 2.202 1.00 88.69 99 ALA A N 1
ATOM 666 C CA . ALA A 1 99 ? 2.971 6.206 3.429 1.00 88.69 99 ALA A CA 1
ATOM 667 C C . ALA A 1 99 ? 2.249 7.440 3.994 1.00 88.69 99 ALA A C 1
ATOM 669 O O . ALA A 1 99 ? 1.115 7.348 4.460 1.00 88.69 99 ALA A O 1
ATOM 670 N N . THR A 1 100 ? 2.869 8.621 3.892 1.00 89.56 100 THR A N 1
ATOM 671 C CA . THR A 1 100 ? 2.252 9.891 4.307 1.00 89.56 100 THR A CA 1
ATOM 672 C C . THR A 1 100 ? 1.082 10.280 3.398 1.00 89.56 100 THR A C 1
ATOM 674 O O . THR A 1 100 ? 0.041 10.717 3.887 1.00 89.56 100 THR A O 1
ATOM 677 N N . ALA A 1 101 ? 1.232 10.134 2.081 1.00 90.44 101 ALA A N 1
ATOM 678 C CA . ALA A 1 101 ? 0.187 10.458 1.112 1.00 90.44 101 ALA A CA 1
ATOM 679 C C . ALA A 1 101 ? -1.023 9.518 1.231 1.00 90.44 101 ALA A C 1
ATOM 681 O O . ALA A 1 101 ? -2.163 9.982 1.241 1.00 90.44 101 ALA A O 1
ATOM 682 N N . VAL A 1 102 ? -0.779 8.217 1.388 1.00 88.81 102 VAL A N 1
ATOM 683 C CA . VAL A 1 102 ? -1.823 7.207 1.599 1.00 88.81 102 VAL A CA 1
ATOM 684 C C . VAL A 1 102 ? -2.514 7.434 2.942 1.00 88.81 102 VAL A C 1
ATOM 686 O O . VAL A 1 102 ? -3.740 7.464 2.988 1.00 88.81 102 VAL A O 1
ATOM 689 N N . SER A 1 103 ? -1.760 7.690 4.017 1.00 92.88 103 SER A N 1
ATOM 690 C CA . SER A 1 103 ? -2.322 8.003 5.339 1.00 92.88 103 SER A CA 1
ATOM 691 C C . SER A 1 103 ? -3.268 9.208 5.293 1.00 92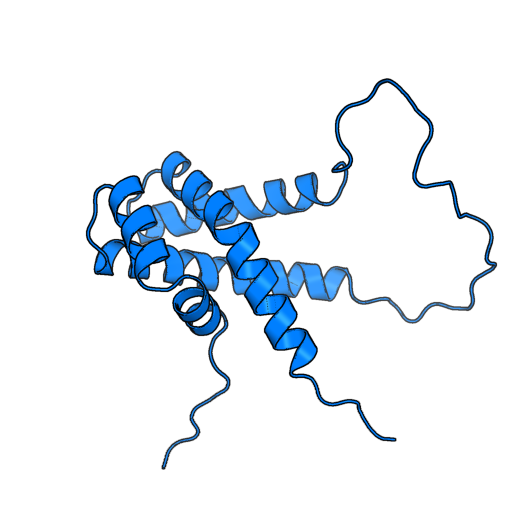.88 103 SER A C 1
ATOM 693 O O . SER A 1 103 ? -4.381 9.138 5.808 1.00 92.88 103 SER A O 1
ATOM 695 N N . LYS A 1 104 ? -2.891 10.288 4.592 1.00 92.25 104 LYS A N 1
ATOM 696 C CA . LYS A 1 104 ? -3.755 11.469 4.411 1.00 92.25 104 LYS A CA 1
ATOM 697 C C . LYS A 1 104 ? -5.035 11.177 3.625 1.00 92.25 104 LYS A C 1
ATOM 699 O O . LYS A 1 104 ? -6.056 11.789 3.912 1.00 92.25 104 LYS A O 1
ATOM 704 N N . LYS A 1 105 ? -4.978 10.293 2.625 1.00 89.62 105 LYS A N 1
ATOM 705 C CA . LYS A 1 105 ? -6.133 9.950 1.778 1.00 89.62 105 LYS A CA 1
ATOM 706 C C . LYS A 1 105 ? -7.098 8.973 2.447 1.00 89.62 105 LYS A C 1
ATOM 708 O O . LYS A 1 105 ? -8.293 9.040 2.198 1.00 89.62 105 LYS A O 1
ATOM 713 N N . THR A 1 106 ? -6.571 8.066 3.263 1.00 89.62 106 THR A N 1
ATOM 714 C CA . THR A 1 106 ? -7.321 6.925 3.814 1.00 89.62 106 THR A CA 1
ATOM 715 C C . THR A 1 106 ? -7.686 7.103 5.287 1.00 89.62 106 THR A C 1
ATOM 717 O O . THR A 1 106 ? -8.552 6.400 5.790 1.00 89.62 106 THR A O 1
ATOM 720 N N . GLY A 1 107 ? -7.017 8.015 6.000 1.00 90.38 107 GLY A N 1
ATOM 721 C CA . GLY A 1 107 ? -7.147 8.169 7.451 1.00 90.38 107 GLY A CA 1
ATOM 722 C C . GLY A 1 107 ? -6.390 7.111 8.264 1.00 90.38 107 GLY A C 1
ATOM 723 O O . GLY A 1 107 ? -6.370 7.187 9.491 1.00 90.38 107 GLY A O 1
ATOM 724 N N . VAL A 1 108 ? -5.731 6.147 7.611 1.00 92.44 108 VAL A N 1
ATOM 725 C CA . VAL A 1 108 ? -4.965 5.084 8.277 1.00 92.44 108 VAL A CA 1
ATOM 726 C C . VAL A 1 108 ? -3.653 5.651 8.840 1.00 92.44 108 VAL A C 1
ATOM 728 O O . VAL A 1 108 ? -2.980 6.422 8.148 1.00 92.44 108 VAL A O 1
ATOM 731 N N . PRO A 1 109 ? -3.220 5.278 10.062 1.00 92.25 109 PRO A N 1
ATOM 732 C CA . PRO A 1 109 ? -1.942 5.723 10.615 1.00 92.25 109 PRO A CA 1
ATOM 733 C C . PRO A 1 109 ? -0.750 5.343 9.729 1.00 92.25 109 PRO A C 1
ATOM 735 O O . PRO A 1 109 ? -0.655 4.211 9.261 1.00 92.25 109 PRO A O 1
ATOM 738 N N . VAL A 1 110 ? 0.214 6.258 9.573 1.00 89.88 110 VAL A N 1
ATOM 739 C CA . VAL A 1 110 ? 1.422 6.049 8.746 1.00 89.88 110 VAL A CA 1
ATOM 740 C C . VAL A 1 110 ? 2.145 4.745 9.098 1.00 89.88 110 VAL A C 1
ATOM 742 O O . VAL A 1 110 ? 2.563 4.029 8.200 1.00 89.88 110 VAL A O 1
ATOM 745 N N . ALA A 1 111 ? 2.251 4.398 10.385 1.00 89.94 111 ALA A N 1
ATOM 746 C CA . ALA A 1 111 ? 2.900 3.158 10.818 1.00 89.94 111 ALA A CA 1
ATOM 747 C C . ALA A 1 111 ? 2.197 1.898 10.284 1.00 89.94 111 ALA A C 1
ATOM 749 O O . ALA A 1 111 ? 2.860 0.937 9.899 1.00 89.94 111 ALA A O 1
ATOM 750 N N . THR A 1 112 ? 0.864 1.908 10.234 1.00 91.38 112 THR A N 1
ATOM 751 C CA . THR A 1 112 ? 0.073 0.799 9.694 1.00 91.38 112 THR A CA 1
ATOM 752 C C . THR A 1 112 ? 0.191 0.745 8.174 1.00 91.38 112 THR A C 1
ATOM 754 O O . THR A 1 112 ? 0.402 -0.328 7.619 1.00 91.38 112 THR A O 1
ATOM 757 N N . VAL A 1 113 ? 0.155 1.900 7.502 1.00 89.69 113 VAL A N 1
ATOM 758 C CA . VAL A 1 113 ? 0.383 1.982 6.051 1.00 89.69 113 VAL A CA 1
ATOM 759 C C . VAL A 1 113 ? 1.772 1.461 5.672 1.00 89.69 113 VAL A C 1
ATOM 761 O O . VAL A 1 113 ? 1.896 0.730 4.698 1.00 89.69 113 VAL A O 1
ATOM 764 N N . THR A 1 114 ? 2.816 1.777 6.443 1.00 90.50 114 THR A N 1
ATOM 765 C CA . THR A 1 114 ? 4.169 1.253 6.196 1.00 90.50 114 THR A CA 1
ATOM 766 C C . THR A 1 114 ? 4.200 -0.274 6.231 1.00 90.50 114 THR A C 1
ATOM 768 O O . THR A 1 114 ? 4.786 -0.878 5.340 1.00 90.50 114 THR A O 1
ATOM 771 N N . ARG A 1 115 ? 3.515 -0.907 7.193 1.00 90.81 115 ARG A N 1
ATOM 772 C CA . ARG A 1 115 ? 3.407 -2.376 7.245 1.00 90.81 115 ARG A CA 1
ATOM 773 C C . ARG A 1 115 ? 2.680 -2.943 6.028 1.00 90.81 115 ARG A C 1
ATOM 775 O O . ARG A 1 115 ? 3.104 -3.955 5.486 1.00 90.81 115 ARG A O 1
ATOM 782 N N . VAL A 1 116 ? 1.617 -2.278 5.570 1.00 90.50 116 VAL A N 1
ATOM 783 C CA . VAL A 1 116 ? 0.930 -2.662 4.326 1.00 90.50 116 VAL A CA 1
ATOM 784 C C . VAL A 1 116 ? 1.882 -2.563 3.134 1.00 90.50 116 VAL A C 1
ATOM 786 O O . VAL A 1 116 ? 1.958 -3.495 2.343 1.00 90.50 116 VAL A O 1
ATOM 789 N N . ILE A 1 117 ? 2.654 -1.477 3.021 1.00 89.88 117 ILE A N 1
ATOM 790 C CA . ILE A 1 117 ? 3.651 -1.317 1.952 1.00 89.88 117 ILE A CA 1
ATOM 791 C C . ILE A 1 117 ? 4.665 -2.466 1.984 1.00 89.88 117 ILE A C 1
ATOM 793 O O . ILE A 1 117 ? 4.954 -3.026 0.934 1.00 89.88 117 ILE A O 1
ATOM 797 N N . GLU A 1 118 ? 5.166 -2.848 3.160 1.00 89.81 118 GLU A N 1
ATOM 798 C CA . GLU A 1 118 ? 6.109 -3.966 3.318 1.00 89.81 118 GLU A CA 1
ATOM 799 C C . GLU A 1 118 ? 5.527 -5.299 2.822 1.00 89.81 118 GLU A C 1
ATOM 801 O O . GLU A 1 118 ? 6.210 -6.026 2.098 1.00 89.81 118 GLU A O 1
ATOM 806 N N . LEU A 1 119 ? 4.260 -5.588 3.141 1.00 91.25 119 LEU A N 1
ATOM 807 C CA . LEU A 1 119 ? 3.555 -6.783 2.657 1.00 91.25 119 LEU A CA 1
ATOM 808 C C . LEU A 1 119 ? 3.307 -6.750 1.141 1.00 91.25 119 LEU A C 1
ATOM 810 O O . LEU A 1 119 ? 3.309 -7.793 0.491 1.00 91.25 119 LEU A O 1
ATOM 814 N N . LEU A 1 120 ? 3.132 -5.561 0.560 1.00 90.56 120 LEU A N 1
ATOM 815 C CA . LEU A 1 120 ? 2.892 -5.393 -0.874 1.00 90.56 120 LEU A CA 1
ATOM 816 C C . LEU A 1 120 ? 4.161 -5.483 -1.733 1.00 90.56 120 LEU A C 1
ATOM 818 O O . LEU A 1 120 ? 4.041 -5.721 -2.933 1.00 90.56 120 LEU A O 1
ATOM 822 N N . ILE A 1 121 ? 5.368 -5.327 -1.173 1.00 88.88 121 ILE A N 1
ATOM 823 C CA . ILE A 1 121 ? 6.634 -5.430 -1.930 1.00 88.88 121 ILE A CA 1
ATOM 824 C C . ILE A 1 121 ? 6.715 -6.715 -2.779 1.00 88.88 121 ILE A C 1
ATOM 826 O O . ILE A 1 121 ? 6.927 -6.594 -3.989 1.00 88.88 121 ILE A O 1
ATOM 830 N N . PRO A 1 122 ? 6.547 -7.934 -2.221 1.00 87.50 122 PRO A N 1
ATOM 831 C CA . PRO A 1 122 ? 6.619 -9.159 -3.021 1.00 87.50 122 PRO A CA 1
ATOM 832 C C . PRO A 1 122 ? 5.562 -9.205 -4.134 1.00 87.50 122 PRO A C 1
ATOM 834 O O . PRO A 1 122 ? 5.872 -9.622 -5.249 1.00 87.50 122 PRO A O 1
ATOM 837 N N . VAL A 1 123 ? 4.348 -8.715 -3.864 1.00 93.06 123 VAL A N 1
ATOM 838 C CA . VAL A 1 123 ? 3.234 -8.670 -4.826 1.00 93.06 123 VAL A CA 1
ATOM 839 C C . VAL A 1 123 ? 3.556 -7.727 -5.988 1.00 93.06 123 VAL A C 1
ATOM 841 O O . VAL A 1 123 ? 3.459 -8.102 -7.154 1.00 93.06 123 VAL A O 1
ATOM 844 N N . VAL A 1 124 ? 4.028 -6.517 -5.684 1.00 88.81 124 VAL A N 1
ATOM 845 C CA . VAL A 1 124 ? 4.438 -5.527 -6.689 1.00 88.81 124 VAL A CA 1
ATOM 846 C C . VAL A 1 124 ? 5.572 -6.063 -7.569 1.00 88.81 124 VAL A C 1
ATOM 848 O O . VAL A 1 124 ? 5.534 -5.897 -8.788 1.00 88.81 124 VAL A O 1
ATOM 851 N N . LEU A 1 125 ? 6.564 -6.744 -6.989 1.00 86.56 125 LEU A N 1
ATOM 852 C CA . LEU A 1 125 ? 7.655 -7.360 -7.752 1.00 86.56 125 LEU A CA 1
ATOM 853 C C . LEU A 1 125 ? 7.160 -8.479 -8.679 1.00 86.56 125 LEU A C 1
ATOM 855 O O . LEU A 1 125 ? 7.634 -8.587 -9.815 1.00 86.56 125 LEU A O 1
ATOM 859 N N . ALA A 1 126 ? 6.197 -9.285 -8.228 1.00 89.69 126 ALA A N 1
ATOM 860 C CA . ALA A 1 126 ? 5.570 -10.314 -9.050 1.00 89.69 126 ALA A CA 1
ATOM 861 C C . ALA A 1 126 ? 4.809 -9.697 -10.237 1.00 89.69 126 ALA A C 1
ATOM 863 O O . ALA A 1 126 ? 5.011 -10.119 -11.379 1.00 89.69 126 ALA A O 1
ATOM 864 N N . VAL A 1 127 ? 4.024 -8.641 -9.999 1.00 90.38 127 VAL A N 1
ATOM 865 C CA . VAL A 1 127 ? 3.315 -7.884 -11.045 1.00 90.38 127 VAL A CA 1
ATOM 866 C C . VAL A 1 127 ? 4.281 -7.309 -12.077 1.00 90.38 127 VAL A C 1
ATOM 868 O O . VAL A 1 127 ? 4.100 -7.513 -13.279 1.00 90.38 127 VAL A O 1
ATOM 871 N N . LEU A 1 128 ? 5.336 -6.622 -11.632 1.00 86.62 128 LEU A N 1
ATOM 872 C CA . LEU A 1 128 ? 6.337 -6.044 -12.533 1.00 86.62 128 LEU A CA 1
ATOM 873 C C . LEU A 1 128 ? 7.028 -7.127 -13.372 1.00 86.62 128 LEU A C 1
ATOM 875 O O . LEU A 1 128 ? 7.218 -6.941 -14.574 1.00 86.62 128 LEU A O 1
ATOM 879 N N . SER A 1 129 ? 7.328 -8.280 -12.772 1.00 85.38 129 SER A N 1
ATOM 880 C CA . SER A 1 129 ? 7.922 -9.426 -13.470 1.00 85.38 129 SER A CA 1
ATOM 881 C C . SER A 1 129 ? 6.979 -10.008 -14.533 1.00 85.38 129 SER A C 1
ATOM 883 O O . SER A 1 129 ? 7.404 -10.258 -15.664 1.00 85.38 129 SER A O 1
ATOM 885 N N . LYS A 1 130 ? 5.683 -10.163 -14.219 1.00 8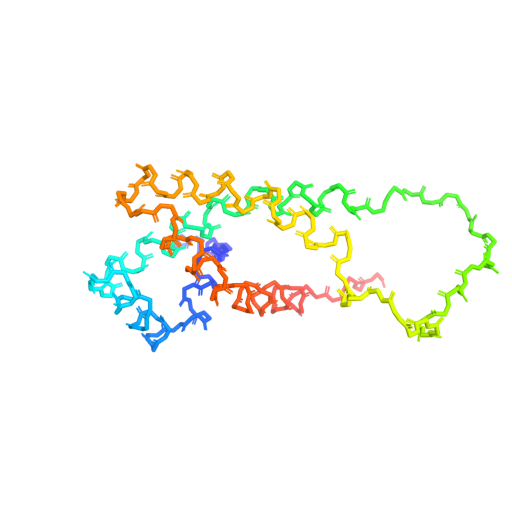5.56 130 LYS A N 1
ATOM 886 C CA . LYS A 1 130 ? 4.656 -10.614 -15.179 1.00 85.56 130 LYS A CA 1
ATOM 887 C C . LYS A 1 130 ? 4.488 -9.625 -16.332 1.00 85.56 130 LYS A C 1
ATOM 889 O O . LYS A 1 130 ? 4.395 -10.040 -17.485 1.00 85.56 130 LYS A O 1
ATOM 894 N N . ARG A 1 131 ? 4.504 -8.320 -16.047 1.00 83.06 131 ARG A N 1
ATOM 895 C CA . ARG A 1 131 ? 4.432 -7.263 -17.070 1.00 83.06 131 ARG A CA 1
ATOM 896 C C . ARG A 1 131 ? 5.668 -7.241 -17.969 1.00 83.06 131 ARG A C 1
ATOM 898 O O . ARG A 1 131 ? 5.522 -7.135 -19.183 1.00 83.06 131 ARG A O 1
ATOM 905 N N . ALA A 1 132 ? 6.864 -7.411 -17.408 1.00 80.62 132 ALA A N 1
ATOM 906 C CA . ALA A 1 132 ? 8.099 -7.497 -18.186 1.00 80.62 132 ALA A CA 1
ATOM 907 C C . ALA A 1 132 ? 8.091 -8.711 -19.133 1.00 80.62 132 ALA A C 1
ATOM 909 O O . ALA A 1 132 ? 8.393 -8.566 -20.317 1.00 80.62 132 ALA A O 1
ATOM 910 N N . GLY A 1 133 ? 7.656 -9.882 -18.649 1.00 75.69 133 GLY A N 1
ATOM 911 C CA . GLY A 1 133 ? 7.529 -11.102 -19.457 1.00 75.69 133 GLY A CA 1
ATOM 912 C C . GLY A 1 133 ? 6.430 -11.060 -20.529 1.00 75.69 133 GLY A C 1
ATOM 913 O O . GLY A 1 133 ? 6.469 -11.851 -21.468 1.00 75.69 133 GLY A O 1
ATOM 914 N N . ARG A 1 134 ? 5.468 -10.131 -20.428 1.00 69.00 134 ARG A N 1
ATOM 915 C CA . ARG A 1 134 ? 4.435 -9.882 -21.452 1.00 69.00 134 ARG A CA 1
ATOM 916 C C . ARG A 1 134 ? 4.922 -9.007 -22.612 1.00 69.00 134 ARG A C 1
ATOM 918 O O . ARG A 1 134 ? 4.185 -8.852 -23.581 1.00 69.00 134 ARG A O 1
ATOM 925 N N . THR A 1 135 ? 6.135 -8.450 -22.551 1.00 55.09 135 THR A N 1
ATOM 926 C CA . THR A 1 135 ? 6.725 -7.723 -23.686 1.00 55.09 135 THR A CA 1
ATOM 927 C C . THR A 1 135 ? 7.172 -8.742 -24.744 1.00 55.09 135 THR A C 1
ATOM 929 O O . THR A 1 135 ? 8.114 -9.490 -24.478 1.00 55.09 135 THR A O 1
ATOM 932 N N . PRO A 1 136 ? 6.534 -8.827 -25.931 1.00 47.41 136 PRO A N 1
ATOM 933 C CA . PRO A 1 136 ? 6.976 -9.757 -26.965 1.00 47.41 136 PRO A CA 1
ATOM 934 C C . PRO A 1 136 ? 8.400 -9.399 -27.425 1.00 47.41 136 PRO A C 1
ATOM 936 O O . PRO A 1 136 ? 8.741 -8.210 -27.473 1.00 47.41 136 PRO A O 1
ATOM 939 N N . PRO A 1 137 ? 9.245 -10.389 -27.783 1.00 51.56 137 PRO A N 1
ATOM 940 C CA . PRO A 1 137 ? 10.543 -10.105 -28.376 1.00 51.56 137 PRO A CA 1
ATOM 941 C C . PRO A 1 137 ? 10.319 -9.244 -29.620 1.00 51.56 137 PRO A C 1
ATOM 943 O O . PRO A 1 137 ? 9.548 -9.612 -30.507 1.00 51.56 137 PRO A O 1
ATOM 946 N N . ARG A 1 138 ? 10.975 -8.079 -29.679 1.00 52.16 138 ARG A N 1
ATOM 947 C CA . ARG A 1 138 ? 11.028 -7.269 -30.899 1.00 52.16 138 ARG A CA 1
ATOM 948 C C . ARG A 1 138 ? 11.797 -8.087 -31.931 1.00 52.16 138 ARG A C 1
ATOM 950 O O . ARG A 1 138 ? 13.022 -8.096 -31.928 1.00 52.16 138 ARG A O 1
ATOM 957 N N . THR A 1 139 ? 11.069 -8.829 -32.755 1.00 56.84 139 THR A N 1
ATOM 958 C CA . THR A 1 139 ? 11.602 -9.439 -33.967 1.00 56.84 139 THR A CA 1
ATOM 959 C C . THR A 1 139 ? 11.933 -8.295 -34.921 1.00 56.84 139 THR A C 1
ATOM 961 O O . THR A 1 139 ? 11.021 -7.689 -35.489 1.00 56.84 139 THR A O 1
ATOM 964 N N . SER A 1 140 ? 13.216 -7.945 -35.001 1.00 51.97 140 SER A N 1
ATOM 965 C CA . SER A 1 140 ? 13.786 -7.197 -36.126 1.00 51.97 140 SER A CA 1
ATOM 966 C C . SER A 1 140 ? 14.137 -8.158 -37.253 1.00 51.97 140 SER A C 1
ATOM 968 O O . SER A 1 140 ? 14.547 -9.297 -36.928 1.00 51.97 140 SER A O 1
#

pLDDT: mean 75.94, std 19.05, range [36.34, 96.69]

Sequence (140 aa):
MSDTSSESFEEDVLVELGDDGLQEIATLLGTDTDGARSVVGTTASTLSAPLQEEAAAQAPAPAPDPPLQGVATLGGGLGGLLGGGMMAGVLAKVAKPVATAVSKKTGVPVATVTRVIELLIPVVLAVLSKRAGRTPPRTS